Protein AF-A0A914GCT3-F1 (afdb_monomer)

Nearest PDB structures (foldseek):
  3fmo-assembly1_A  TM=9.059E-01  e=5.233E-08  Homo sapiens
  3fhc-assembly1_A  TM=9.277E-01  e=2.669E-04  Homo sapiens
  2bs6-assembly1_B  TM=4.368E-01  e=1.362E+00  Ralstonia solanacearum
  7p2i-assembly1_A  TM=4.365E-01  e=2.098E+00  Ralstonia solanacearum
  6zum-assembly1_A  TM=4.497E-01  e=2.604E+00  Ralstonia solanacearum

Secondary structure (DSSP, 8-state):
-EE--TTS--EE---TTSSPPPS-TTSPP-EEEEEEGGGTEEEEEETT-SBPEEEEE-SS-EEEE-PPTTSS-BPPPPTTS----EEEEEEE----S-EEETTTTEEE----EEEEEETTS-EEEEE-----TTSPP---PPPPP-GGG---PPPPTT--PPP------

Mean predicted aligned error: 9.24 Å

Radius of gyration: 21.04 Å; Cα contacts (8 Å, |Δi|>4): 247; chains: 1; bounding box: 46×44×65 Å

Foldseek 3Di:
DWDDDVPDDTDDDDDPPLDDDAPDPPDDKDWDWDDPVLQQKIWIFIQRDQWIWIWGDPPPDIDIDDDDPPVTDGHDQDPVRHRKGFPDKDKDQAFQDWDQDPVPRDTDGGAIWMWTAIPNGDIDIDGPDDPPPPGDRRHDHDDDDDPVPDDPDPDPPPDDPDPPPDPDD

Structure (mmCIF, N/CA/C/O backbone):
data_AF-A0A914GCT3-F1
#
_entry.id   AF-A0A914GCT3-F1
#
loop_
_atom_site.group_PDB
_atom_site.id
_atom_site.type_symbol
_atom_site.label_atom_id
_atom_site.label_alt_id
_atom_site.label_comp_id
_atom_site.label_asym_id
_atom_site.label_entity_id
_atom_site.label_seq_id
_atom_site.pdbx_PDB_ins_code
_atom_site.Cartn_x
_atom_site.Cartn_y
_atom_site.Cartn_z
_atom_site.occupancy
_atom_site.B_iso_or_equiv
_atom_site.auth_seq_id
_atom_site.auth_comp_id
_atom_site.auth_asym_id
_atom_site.auth_atom_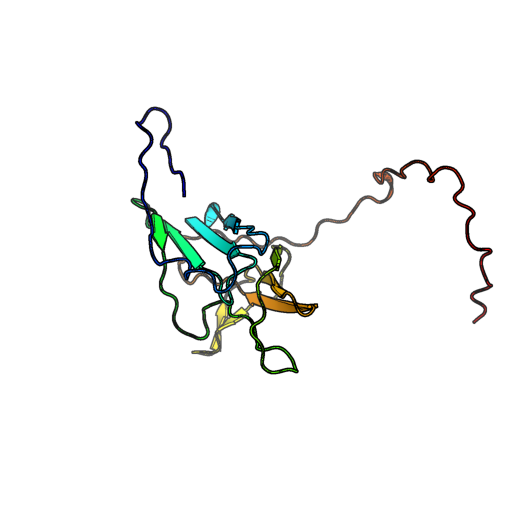id
_atom_site.pdbx_PDB_model_num
ATOM 1 N N . LEU A 1 1 ? 11.069 -3.442 -11.595 1.00 57.28 1 LEU A N 1
ATOM 2 C CA . LEU A 1 1 ? 10.073 -4.534 -11.635 1.00 57.28 1 LEU A CA 1
ATOM 3 C C . LEU A 1 1 ? 10.583 -5.607 -12.585 1.00 57.28 1 LEU A C 1
ATOM 5 O O . LEU A 1 1 ? 10.790 -5.315 -13.754 1.00 57.28 1 LEU A O 1
ATOM 9 N N . LEU A 1 2 ? 10.835 -6.811 -12.077 1.00 58.88 2 LEU A N 1
ATOM 10 C CA . LEU A 1 2 ? 11.181 -7.965 -12.903 1.00 58.88 2 LEU A CA 1
ATOM 11 C C . LEU A 1 2 ? 9.876 -8.633 -13.337 1.00 58.88 2 LEU A C 1
ATOM 13 O O . LEU A 1 2 ? 9.124 -9.096 -12.481 1.00 58.88 2 LEU A O 1
ATOM 17 N N . THR A 1 3 ? 9.595 -8.674 -14.638 1.00 61.44 3 THR A N 1
ATOM 18 C CA . THR A 1 3 ? 8.463 -9.449 -15.164 1.00 61.44 3 THR A CA 1
ATOM 19 C C . THR A 1 3 ? 8.993 -10.501 -16.121 1.00 61.44 3 THR A C 1
ATOM 21 O O . THR A 1 3 ? 9.818 -10.218 -16.983 1.00 61.44 3 THR A O 1
ATOM 24 N N . GLY A 1 4 ? 8.560 -11.742 -15.932 1.00 60.47 4 GLY A N 1
ATOM 25 C CA . GLY A 1 4 ? 8.941 -12.858 -16.783 1.00 60.47 4 GLY A CA 1
ATOM 26 C C . GLY A 1 4 ? 7.709 -13.685 -17.085 1.00 60.47 4 GLY A C 1
ATOM 27 O O . GLY A 1 4 ? 7.012 -14.122 -16.169 1.00 60.47 4 GLY A O 1
ATOM 28 N N . LYS A 1 5 ? 7.423 -13.903 -18.369 1.00 66.94 5 LYS A N 1
ATOM 29 C CA . LYS A 1 5 ? 6.460 -14.933 -18.764 1.00 66.94 5 LYS A CA 1
ATOM 30 C C . LYS A 1 5 ? 7.164 -16.285 -18.683 1.00 66.94 5 LYS A C 1
ATOM 32 O O . LYS A 1 5 ? 8.333 -16.403 -19.049 1.00 66.94 5 LYS A O 1
ATOM 37 N N . LYS A 1 6 ? 6.456 -17.312 -18.210 1.00 74.81 6 LYS A N 1
ATOM 38 C CA . LYS A 1 6 ? 6.978 -18.685 -18.175 1.00 74.81 6 LYS A CA 1
ATOM 39 C C . LYS A 1 6 ? 7.477 -19.062 -19.580 1.00 74.81 6 LYS A C 1
ATOM 41 O O . LYS A 1 6 ? 6.729 -18.917 -20.543 1.00 74.81 6 LYS A O 1
ATOM 46 N N . ASN A 1 7 ? 8.720 -19.534 -19.680 1.00 80.12 7 ASN A N 1
ATOM 47 C CA . ASN A 1 7 ? 9.381 -19.950 -20.929 1.00 80.12 7 ASN A CA 1
ATOM 48 C C . ASN A 1 7 ? 9.653 -18.833 -21.960 1.00 80.12 7 ASN A C 1
ATOM 50 O O . ASN A 1 7 ? 9.815 -19.127 -23.142 1.00 80.12 7 ASN A O 1
ATOM 54 N N . GLN A 1 8 ? 9.706 -17.568 -21.544 1.00 78.62 8 GLN A N 1
ATOM 55 C CA . GLN A 1 8 ? 10.159 -16.455 -22.386 1.00 78.62 8 GLN A CA 1
ATOM 56 C C . GLN A 1 8 ? 11.438 -15.840 -21.800 1.00 78.62 8 GLN A C 1
ATOM 58 O O . GLN A 1 8 ? 11.641 -15.922 -20.584 1.00 78.62 8 GLN A O 1
ATOM 63 N N . PRO A 1 9 ? 12.298 -15.215 -22.626 1.00 79.25 9 PRO A N 1
ATOM 64 C CA . PRO A 1 9 ? 13.422 -14.435 -22.127 1.00 79.25 9 PRO A CA 1
ATOM 65 C C . PRO A 1 9 ? 12.958 -13.369 -21.131 1.00 79.25 9 PRO A C 1
ATOM 67 O O . PRO A 1 9 ? 11.921 -12.731 -21.317 1.00 79.25 9 PRO A O 1
ATOM 70 N N . ILE A 1 10 ? 13.738 -13.180 -20.069 1.00 80.31 10 ILE A N 1
ATOM 71 C CA . ILE A 1 10 ? 13.503 -12.119 -19.090 1.00 80.31 10 ILE A CA 1
ATOM 72 C C . ILE A 1 10 ? 13.758 -10.771 -19.767 1.00 80.31 10 ILE A C 1
ATOM 74 O O . ILE A 1 10 ? 14.837 -10.548 -20.317 1.00 80.31 10 ILE A O 1
ATOM 78 N N . THR A 1 11 ? 12.785 -9.867 -19.688 1.00 74.31 11 THR A N 1
ATOM 79 C CA . THR A 1 11 ? 12.911 -8.490 -20.173 1.00 74.31 11 THR A CA 1
ATOM 80 C C . THR A 1 11 ? 13.086 -7.528 -19.003 1.00 74.31 11 THR A C 1
ATOM 82 O O . THR A 1 11 ? 12.469 -7.696 -17.948 1.00 74.31 11 THR A O 1
ATOM 85 N N . TRP A 1 12 ? 13.931 -6.515 -19.194 1.00 76.38 12 TRP A N 1
ATOM 86 C CA . TRP A 1 12 ? 14.244 -5.509 -18.184 1.00 76.38 12 TRP A CA 1
ATOM 87 C C . TRP A 1 12 ? 13.780 -4.142 -18.659 1.00 76.38 12 TRP A C 1
ATOM 89 O O . TRP A 1 12 ? 14.297 -3.627 -19.646 1.00 76.38 12 TRP A O 1
ATOM 99 N N . ASP A 1 13 ? 12.864 -3.547 -17.906 1.00 75.00 13 ASP A N 1
ATOM 100 C CA . ASP A 1 13 ? 12.476 -2.155 -18.082 1.00 75.00 13 ASP A CA 1
ATOM 101 C C . ASP A 1 13 ? 13.074 -1.334 -16.937 1.00 75.00 13 ASP A C 1
ATOM 103 O O . ASP A 1 13 ? 12.873 -1.627 -15.752 1.00 75.00 13 ASP A O 1
ATOM 107 N N . SER A 1 14 ? 13.858 -0.319 -17.298 1.00 78.12 14 SER A N 1
ATOM 108 C CA . SER A 1 14 ? 14.382 0.661 -16.351 1.00 78.12 14 SER A CA 1
ATOM 109 C C . SER A 1 14 ? 13.455 1.867 -16.321 1.00 78.12 14 SER A C 1
ATOM 111 O O . SER A 1 14 ? 13.217 2.499 -17.349 1.00 78.12 14 SER A O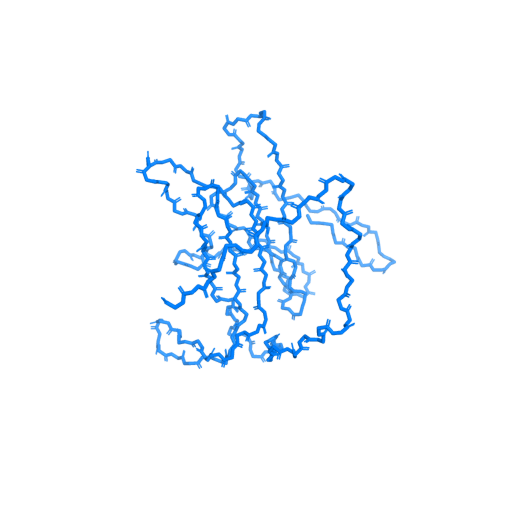 1
ATOM 113 N N . TRP A 1 15 ? 12.967 2.213 -15.133 1.00 76.12 15 TRP A N 1
ATOM 114 C CA . TRP A 1 15 ? 12.182 3.423 -14.906 1.00 76.12 15 TRP A CA 1
ATOM 115 C C . TRP A 1 15 ? 13.013 4.434 -14.116 1.00 76.12 15 TRP A C 1
ATOM 117 O O . TRP A 1 15 ? 12.804 4.657 -12.922 1.00 76.12 15 TRP A O 1
ATOM 127 N N . SER A 1 16 ? 14.010 5.017 -14.783 1.00 68.62 16 SER A N 1
ATOM 128 C CA . SER A 1 16 ? 14.799 6.117 -14.227 1.00 68.62 16 SER A CA 1
ATOM 129 C C . SER A 1 16 ? 13.911 7.345 -14.016 1.00 68.62 16 SER A C 1
ATOM 131 O O . SER A 1 16 ? 13.215 7.757 -14.939 1.00 68.62 16 SER A O 1
ATOM 133 N N . GLY A 1 17 ? 13.944 7.931 -12.817 1.00 68.12 17 GLY A N 1
ATOM 134 C CA . GLY A 1 17 ? 13.182 9.141 -12.473 1.00 68.12 17 GLY A CA 1
ATOM 135 C C . GLY A 1 17 ? 11.878 8.899 -11.713 1.00 68.12 17 GLY A C 1
ATOM 136 O O . GLY A 1 17 ? 11.304 9.847 -11.196 1.00 68.12 17 GLY A O 1
ATOM 137 N N . VAL A 1 18 ? 11.443 7.643 -11.569 1.00 71.62 18 VAL A N 1
ATOM 138 C CA . VAL A 1 18 ? 10.290 7.294 -10.718 1.00 71.62 18 VAL A CA 1
ATOM 139 C C . VAL A 1 18 ? 10.600 7.479 -9.230 1.00 71.62 18 VAL A C 1
ATOM 141 O O . VAL A 1 18 ? 9.715 7.786 -8.438 1.00 71.62 18 VAL A O 1
ATOM 144 N N . LEU A 1 19 ? 11.867 7.306 -8.854 1.00 67.38 19 LEU A N 1
ATOM 145 C CA . LEU A 1 19 ? 12.368 7.586 -7.516 1.00 67.38 19 LEU A CA 1
ATOM 146 C C . LEU A 1 19 ? 13.295 8.808 -7.603 1.00 67.38 19 LEU A C 1
ATOM 148 O O . LEU A 1 19 ? 14.290 8.724 -8.335 1.00 67.38 19 LEU A O 1
ATOM 152 N N . PRO A 1 20 ? 13.009 9.929 -6.912 1.00 64.88 20 PRO A N 1
ATOM 153 C CA . PRO A 1 20 ? 13.928 11.053 -6.829 1.00 64.88 20 PRO A CA 1
ATOM 154 C C . PRO A 1 20 ? 15.318 10.633 -6.321 1.00 64.88 20 PRO A C 1
ATOM 156 O O . PRO A 1 20 ? 15.450 9.687 -5.534 1.00 64.88 20 PRO A O 1
ATOM 159 N N . PRO A 1 21 ? 16.376 11.336 -6.763 1.00 62.91 21 PRO A N 1
ATOM 160 C CA . PRO A 1 21 ? 17.712 11.162 -6.214 1.00 62.91 21 PRO A CA 1
ATOM 161 C C . PRO A 1 21 ? 17.729 11.522 -4.724 1.00 62.91 21 PRO A C 1
ATOM 163 O O . PRO A 1 21 ? 17.012 12.414 -4.274 1.00 62.91 21 PRO A O 1
ATOM 166 N N . LEU A 1 22 ? 18.557 10.818 -3.953 1.00 59.44 22 LEU A N 1
ATOM 167 C CA . LEU A 1 22 ? 18.656 11.045 -2.514 1.00 59.44 22 LEU A CA 1
ATOM 168 C C . LEU A 1 22 ? 19.308 12.385 -2.175 1.00 59.44 22 LEU A C 1
ATOM 170 O O . LEU A 1 22 ? 20.268 12.797 -2.824 1.00 59.44 22 LEU A O 1
ATOM 174 N N . SER A 1 23 ? 18.853 12.973 -1.072 1.00 57.56 23 SER A N 1
ATOM 175 C CA . SER A 1 23 ? 19.547 14.044 -0.358 1.00 57.56 23 SER A CA 1
ATOM 176 C C . SER A 1 23 ? 20.715 13.524 0.498 1.00 57.56 23 SER A C 1
ATOM 178 O O . SER A 1 23 ? 21.734 14.202 0.584 1.00 57.56 23 SER A O 1
ATOM 180 N N . ASP A 1 24 ? 20.614 12.315 1.069 1.00 65.44 24 ASP A N 1
ATOM 181 C CA . ASP A 1 24 ? 21.677 11.671 1.862 1.00 65.44 24 ASP A CA 1
ATOM 182 C C . ASP A 1 24 ? 21.982 10.238 1.366 1.00 65.44 24 ASP A C 1
ATOM 184 O O . ASP A 1 24 ? 21.156 9.336 1.523 1.00 65.44 24 ASP A O 1
ATOM 188 N N . PRO A 1 25 ? 23.167 9.984 0.779 1.00 67.06 25 PRO A N 1
ATOM 189 C CA . PRO A 1 25 ? 23.576 8.659 0.310 1.00 67.06 25 PRO A CA 1
ATOM 190 C C . PRO A 1 25 ? 23.736 7.596 1.407 1.00 67.06 25 PRO A C 1
ATOM 192 O O . PRO A 1 25 ? 23.758 6.412 1.076 1.00 67.06 25 PRO A O 1
ATOM 195 N N . SER A 1 26 ? 23.894 8.000 2.671 1.00 68.81 26 SER A N 1
ATOM 196 C CA . SER A 1 26 ? 24.225 7.114 3.794 1.00 68.81 26 SER A CA 1
ATOM 197 C C . SER A 1 26 ? 23.006 6.512 4.501 1.00 68.81 26 SER A C 1
ATOM 199 O O . SER A 1 26 ? 23.140 5.523 5.224 1.00 68.81 26 SER A O 1
ATOM 201 N N . ALA A 1 27 ? 21.811 7.060 4.266 1.00 67.88 27 ALA A N 1
ATOM 202 C CA . ALA A 1 27 ? 20.580 6.555 4.857 1.00 67.88 27 ALA A CA 1
ATOM 203 C C . ALA A 1 27 ? 20.208 5.167 4.285 1.00 67.88 27 ALA A C 1
ATOM 205 O O . ALA A 1 27 ? 20.256 4.968 3.063 1.00 67.88 27 ALA A O 1
ATOM 206 N N . PRO A 1 28 ? 19.803 4.194 5.129 1.00 70.56 28 PRO A N 1
ATOM 207 C CA . PRO A 1 28 ? 19.393 2.876 4.663 1.00 70.56 28 PRO A CA 1
ATOM 208 C C . PRO A 1 28 ? 18.163 2.987 3.754 1.00 70.56 28 PRO A C 1
ATOM 210 O O . PRO A 1 28 ? 17.097 3.464 4.152 1.00 70.56 28 PRO A O 1
ATOM 213 N N . ARG A 1 29 ? 18.322 2.524 2.511 1.00 78.94 29 ARG A N 1
ATOM 214 C CA . ARG A 1 29 ? 17.245 2.463 1.520 1.00 78.94 29 ARG A CA 1
ATOM 215 C C . ARG A 1 29 ? 16.516 1.136 1.654 1.00 78.94 29 ARG A C 1
ATOM 217 O O . ARG A 1 29 ? 17.131 0.084 1.487 1.00 78.94 29 ARG A O 1
ATOM 224 N N . SER A 1 30 ? 15.209 1.180 1.856 1.00 86.12 30 SER A N 1
ATOM 225 C CA . SER A 1 30 ? 14.348 0.039 1.566 1.00 86.12 30 SER A CA 1
ATOM 226 C C . SER A 1 30 ? 13.275 0.465 0.581 1.00 86.12 30 SER A C 1
ATOM 228 O O . SER A 1 30 ? 12.697 1.541 0.700 1.00 86.12 30 SER A O 1
ATOM 230 N N . VAL A 1 31 ? 13.046 -0.376 -0.424 1.00 87.69 31 VAL A N 1
ATOM 231 C CA . VAL A 1 31 ? 11.925 -0.239 -1.351 1.00 87.69 31 VAL A CA 1
ATOM 232 C C . VAL A 1 31 ? 11.000 -1.407 -1.077 1.00 87.69 31 VAL A C 1
ATOM 234 O O . VAL A 1 31 ? 11.416 -2.562 -1.173 1.00 87.69 31 VAL A O 1
ATOM 237 N N . ASN A 1 32 ? 9.756 -1.106 -0.736 1.00 89.88 32 ASN A N 1
ATOM 238 C CA . ASN A 1 32 ? 8.734 -2.103 -0.482 1.00 89.88 32 ASN A CA 1
ATOM 239 C C . ASN A 1 32 ? 7.789 -2.154 -1.675 1.00 89.88 32 ASN A C 1
ATOM 241 O O . ASN A 1 32 ? 7.327 -1.121 -2.157 1.00 89.88 32 ASN A O 1
ATOM 245 N N . PHE A 1 33 ? 7.492 -3.363 -2.139 1.00 92.38 33 PHE A N 1
ATOM 246 C CA . PHE A 1 33 ? 6.506 -3.600 -3.185 1.00 92.38 33 PHE A CA 1
ATOM 247 C C . PHE A 1 33 ? 5.308 -4.319 -2.579 1.00 92.38 33 PHE A C 1
ATOM 249 O O . PHE A 1 33 ? 5.452 -5.399 -2.009 1.00 92.38 33 PHE A O 1
ATOM 256 N N . LEU A 1 34 ? 4.131 -3.724 -2.728 1.00 94.19 34 LEU A N 1
ATOM 257 C CA . LEU A 1 34 ? 2.856 -4.266 -2.290 1.00 94.19 34 LEU A CA 1
ATOM 258 C C . LEU A 1 34 ? 2.032 -4.618 -3.528 1.00 94.19 34 LEU A C 1
ATOM 260 O O . LEU A 1 34 ? 1.369 -3.745 -4.100 1.00 94.19 34 LEU A O 1
ATOM 264 N N . PRO A 1 35 ? 2.109 -5.870 -4.003 1.00 93.62 35 PRO A N 1
ATOM 265 C CA . PRO A 1 35 ? 1.336 -6.291 -5.154 1.00 93.62 35 PRO A CA 1
ATOM 266 C C . PRO A 1 35 ? -0.134 -6.498 -4.790 1.00 93.62 35 PRO A C 1
ATOM 268 O O . PRO A 1 35 ? -0.451 -7.109 -3.772 1.00 93.62 35 PRO A O 1
ATOM 271 N N . LEU A 1 36 ? -1.024 -6.072 -5.685 1.00 92.56 36 LEU A N 1
ATOM 272 C CA . LEU A 1 36 ? -2.420 -6.490 -5.715 1.00 92.56 36 LEU A CA 1
ATOM 273 C C . LEU A 1 36 ? -2.736 -7.079 -7.091 1.00 92.56 36 LEU A C 1
ATOM 275 O O . LEU A 1 36 ? -3.275 -6.422 -7.987 1.00 92.56 36 LEU A O 1
ATOM 279 N N . PHE A 1 37 ? -2.317 -8.332 -7.279 1.00 89.50 37 PHE A N 1
ATOM 280 C CA . PHE A 1 37 ? -2.311 -8.983 -8.589 1.00 89.50 37 PHE A CA 1
ATOM 281 C C . PHE A 1 37 ? -3.706 -9.184 -9.182 1.00 89.50 37 PHE A C 1
ATOM 283 O O . PHE A 1 37 ? -3.852 -9.056 -10.397 1.00 89.50 37 PHE A O 1
ATOM 290 N N . ASP A 1 38 ? -4.734 -9.398 -8.360 1.00 91.19 38 ASP A N 1
ATOM 291 C CA . ASP A 1 38 ? -6.125 -9.490 -8.827 1.00 91.19 38 ASP A CA 1
ATOM 292 C C . ASP A 1 38 ? -6.584 -8.219 -9.554 1.00 91.19 38 ASP A C 1
ATOM 294 O O . ASP A 1 38 ? -7.419 -8.261 -10.454 1.00 91.19 38 ASP A O 1
ATOM 298 N N . TRP A 1 39 ? -6.000 -7.073 -9.198 1.00 92.38 39 TRP A N 1
ATOM 299 C CA . TRP A 1 39 ? -6.256 -5.782 -9.833 1.00 92.38 39 TRP A CA 1
ATOM 300 C C . TRP A 1 39 ? -5.139 -5.332 -10.771 1.00 92.38 39 TRP A C 1
ATOM 302 O O . TRP A 1 39 ? -5.203 -4.223 -11.309 1.00 92.38 39 TRP A O 1
ATOM 312 N N . GLN A 1 40 ? -4.140 -6.191 -10.991 1.00 91.19 40 GLN A N 1
ATOM 313 C CA . GLN A 1 40 ? -3.020 -5.948 -11.894 1.00 91.19 40 GLN A CA 1
ATOM 314 C C . GLN A 1 40 ? -2.268 -4.646 -11.571 1.00 91.19 40 GLN A C 1
ATOM 316 O O . GLN A 1 40 ? -1.829 -3.939 -12.478 1.00 91.19 40 GLN A O 1
ATOM 321 N N . PHE A 1 41 ? -2.114 -4.321 -10.283 1.00 91.38 41 PHE A N 1
ATOM 322 C CA . PHE A 1 41 ? -1.309 -3.183 -9.842 1.00 91.38 41 PHE A CA 1
ATOM 323 C C . PHE A 1 41 ? -0.326 -3.568 -8.730 1.00 91.38 41 PHE A C 1
ATOM 325 O O . PHE A 1 41 ? -0.499 -4.568 -8.035 1.00 91.38 41 PHE A O 1
ATOM 332 N N . VAL A 1 42 ? 0.737 -2.783 -8.587 1.00 93.06 42 VAL A N 1
ATOM 333 C CA . VAL A 1 42 ? 1.749 -2.891 -7.535 1.00 93.06 42 VAL A CA 1
ATOM 334 C C . VAL A 1 42 ? 1.996 -1.495 -6.994 1.00 93.06 42 VAL A C 1
ATOM 336 O O . VAL A 1 42 ? 2.317 -0.587 -7.759 1.00 93.06 42 VAL A O 1
ATOM 339 N N . LEU A 1 43 ? 1.883 -1.326 -5.682 1.00 93.19 43 LEU A N 1
ATOM 340 C CA . LEU A 1 43 ? 2.349 -0.112 -5.032 1.00 93.19 43 LEU A CA 1
ATOM 341 C C . LEU A 1 43 ? 3.818 -0.273 -4.652 1.00 93.19 43 LEU A C 1
ATOM 343 O O . LEU A 1 43 ? 4.197 -1.272 -4.046 1.00 93.19 43 LEU A O 1
ATOM 347 N N . ALA A 1 44 ? 4.640 0.705 -4.995 1.00 92.25 44 ALA A N 1
ATOM 348 C CA . ALA A 1 44 ? 6.015 0.804 -4.545 1.00 92.25 44 ALA A CA 1
ATOM 349 C C . ALA A 1 44 ? 6.147 1.973 -3.569 1.00 92.25 44 ALA A C 1
ATOM 351 O O . ALA A 1 44 ? 5.759 3.101 -3.873 1.00 92.25 44 ALA A O 1
ATOM 352 N N . THR A 1 45 ? 6.714 1.702 -2.402 1.00 91.25 45 THR A N 1
ATOM 353 C CA . THR A 1 45 ? 7.037 2.711 -1.390 1.00 91.25 45 THR A CA 1
ATOM 354 C C . THR A 1 45 ? 8.504 2.606 -1.021 1.00 91.25 45 THR A C 1
ATOM 356 O O . THR A 1 45 ? 9.162 1.607 -1.320 1.00 91.25 45 THR A O 1
ATOM 359 N N . SER A 1 46 ? 9.053 3.648 -0.407 1.00 87.69 46 SER A N 1
ATOM 360 C CA . SER A 1 46 ? 10.448 3.639 0.009 1.00 87.69 46 SER A CA 1
ATOM 361 C C . SER A 1 46 ? 10.685 4.579 1.180 1.00 87.69 46 SER A C 1
ATOM 363 O O . SER A 1 46 ? 10.047 5.628 1.271 1.00 87.69 46 SER A O 1
ATOM 365 N N . THR A 1 47 ? 11.663 4.233 2.018 1.00 88.56 47 THR A N 1
ATOM 366 C CA . THR A 1 47 ? 12.086 5.022 3.189 1.00 88.56 47 THR A CA 1
ATOM 367 C C . THR A 1 47 ? 12.710 6.371 2.841 1.00 88.56 47 THR A C 1
ATOM 369 O O . THR A 1 47 ? 13.058 7.133 3.738 1.00 88.56 47 THR A O 1
ATOM 372 N N . CYS A 1 48 ? 12.852 6.680 1.553 1.00 85.25 48 CYS A N 1
ATOM 373 C CA . CYS A 1 48 ? 13.332 7.963 1.052 1.00 85.25 48 CYS A CA 1
ATOM 374 C C . CYS A 1 48 ? 12.307 8.730 0.206 1.00 85.25 48 CYS A C 1
ATOM 376 O O . CYS A 1 48 ? 12.664 9.745 -0.390 1.00 85.25 48 CYS A O 1
ATOM 378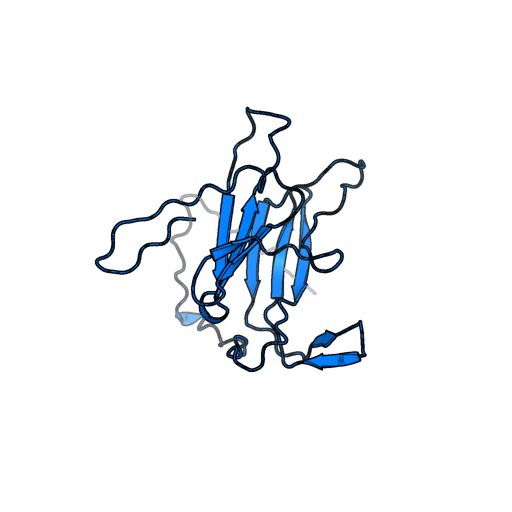 N N . LEU A 1 49 ? 11.066 8.243 0.105 1.00 83.69 49 LEU A N 1
ATOM 379 C CA . LEU A 1 49 ? 10.010 8.909 -0.652 1.00 83.69 49 LEU A CA 1
ATOM 380 C C . LEU A 1 49 ? 8.957 9.504 0.267 1.00 83.69 49 LEU A C 1
ATOM 382 O O . LEU A 1 49 ? 8.517 8.866 1.226 1.00 83.69 49 LEU A O 1
ATOM 386 N N . THR A 1 50 ? 8.512 10.695 -0.109 1.00 89.50 50 THR A N 1
ATOM 387 C CA . THR A 1 50 ? 7.338 11.361 0.455 1.00 89.50 50 THR A CA 1
ATOM 388 C C . THR A 1 50 ? 6.042 10.886 -0.202 1.00 89.50 50 THR A C 1
ATOM 390 O O . THR A 1 50 ? 4.958 11.219 0.259 1.00 89.50 50 THR A O 1
ATOM 393 N N . ASN A 1 51 ? 6.123 10.098 -1.276 1.00 89.94 51 ASN A N 1
ATOM 394 C CA . ASN A 1 51 ? 4.964 9.626 -2.016 1.00 89.94 51 ASN A CA 1
ATOM 395 C C . ASN A 1 51 ? 5.107 8.170 -2.464 1.00 89.94 51 ASN A C 1
ATOM 397 O O . ASN A 1 51 ? 6.204 7.678 -2.735 1.00 89.94 51 ASN A O 1
ATOM 401 N N . ALA A 1 52 ? 3.983 7.466 -2.554 1.00 91.81 52 ALA A N 1
ATOM 402 C CA . ALA A 1 52 ? 3.955 6.127 -3.123 1.00 91.81 52 ALA A CA 1
ATOM 403 C C . ALA A 1 52 ? 3.854 6.183 -4.652 1.00 91.81 52 ALA A C 1
ATOM 405 O O . ALA A 1 52 ? 3.148 7.016 -5.220 1.00 91.81 52 ALA A O 1
ATOM 406 N N . VAL A 1 53 ? 4.507 5.237 -5.321 1.00 91.69 53 VAL A N 1
ATOM 407 C CA . VAL A 1 53 ? 4.425 5.072 -6.772 1.00 91.69 53 VAL A CA 1
ATOM 408 C C . VAL A 1 53 ? 3.523 3.891 -7.083 1.00 91.69 53 VAL A C 1
ATOM 410 O O . VAL A 1 53 ? 3.751 2.781 -6.608 1.00 91.69 53 VAL A O 1
ATOM 413 N N . THR A 1 54 ? 2.530 4.101 -7.940 1.00 92.19 54 THR A N 1
ATOM 414 C CA . THR A 1 54 ? 1.678 3.015 -8.427 1.00 92.19 54 THR A CA 1
ATOM 415 C C . THR A 1 54 ? 2.176 2.530 -9.778 1.00 92.19 54 THR A C 1
ATOM 417 O O . THR A 1 54 ? 2.358 3.317 -10.700 1.00 92.19 54 THR A O 1
ATOM 420 N N . PHE A 1 55 ? 2.361 1.225 -9.918 1.00 92.00 55 PHE A N 1
ATOM 421 C CA . PHE A 1 55 ? 2.538 0.563 -11.203 1.00 92.00 55 PHE A CA 1
ATOM 422 C C . PHE A 1 55 ? 1.284 -0.225 -11.519 1.00 92.00 55 PHE A C 1
ATOM 424 O O . PHE A 1 55 ? 0.758 -0.915 -10.651 1.00 92.00 55 PHE A O 1
ATOM 431 N N . GLY A 1 56 ? 0.841 -0.202 -12.766 1.00 91.75 56 GLY A N 1
ATOM 432 C CA . GLY A 1 56 ? -0.238 -1.073 -13.194 1.00 91.75 56 GLY A CA 1
ATOM 433 C C . GLY A 1 56 ? -0.015 -1.659 -14.569 1.00 91.75 56 GLY A C 1
ATOM 434 O O . GLY A 1 56 ? 0.761 -1.149 -15.380 1.00 91.75 56 GLY A O 1
ATOM 435 N N . ASN A 1 57 ? -0.700 -2.766 -14.808 1.00 89.50 57 ASN A N 1
ATOM 436 C CA . ASN A 1 57 ? -0.627 -3.523 -16.038 1.00 89.50 57 ASN A CA 1
ATOM 437 C C . ASN A 1 57 ? -1.951 -3.406 -16.792 1.00 89.50 57 ASN A C 1
ATOM 439 O O . ASN A 1 57 ? -3.026 -3.661 -16.253 1.00 89.50 57 ASN A O 1
ATOM 443 N N . ASN A 1 58 ? -1.861 -3.026 -18.061 1.00 83.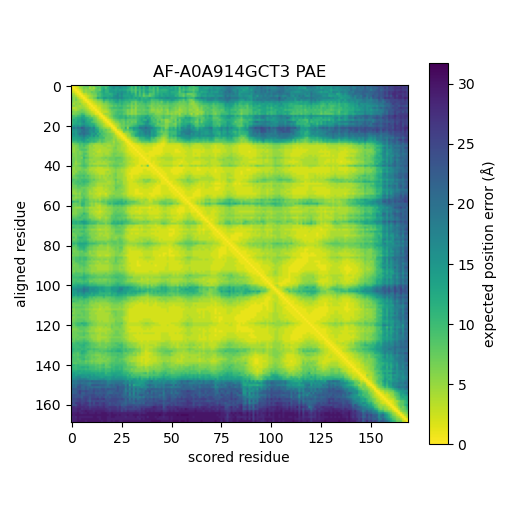69 58 ASN A N 1
ATOM 444 C CA . ASN A 1 58 ? -3.007 -2.916 -18.963 1.00 83.69 58 ASN A CA 1
ATOM 445 C C . ASN A 1 58 ? -3.318 -4.230 -19.713 1.00 83.69 58 ASN A C 1
ATOM 447 O O . ASN A 1 58 ? -3.998 -4.209 -20.734 1.00 83.69 58 ASN A O 1
ATOM 451 N N . GLY A 1 59 ? -2.776 -5.358 -19.246 1.00 81.81 59 GLY A N 1
ATOM 452 C CA . GLY A 1 59 ? -2.854 -6.673 -19.888 1.00 81.81 59 GLY A CA 1
ATOM 453 C C . GLY A 1 59 ? -1.705 -6.957 -20.861 1.00 81.81 59 GLY A C 1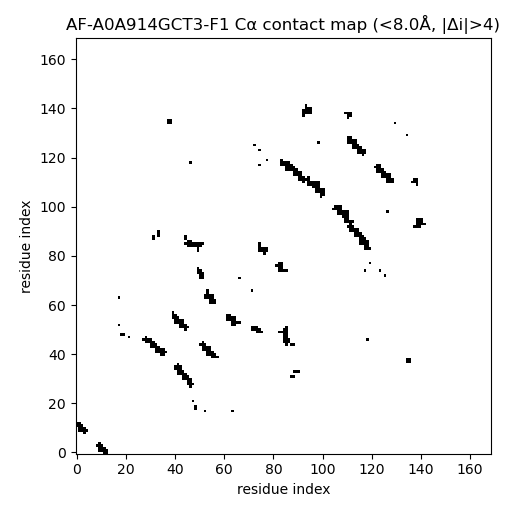
ATOM 454 O O . GLY A 1 59 ? -1.506 -8.108 -21.249 1.00 81.81 59 GLY A O 1
ATOM 455 N N . ILE A 1 60 ? -0.922 -5.938 -21.228 1.00 82.44 60 ILE A N 1
ATOM 456 C CA . ILE A 1 60 ? 0.206 -6.063 -22.158 1.00 82.44 60 ILE A CA 1
ATOM 457 C C . ILE A 1 60 ? 1.522 -5.737 -21.452 1.00 82.44 60 ILE A C 1
ATOM 459 O O . ILE A 1 60 ? 2.473 -6.512 -21.550 1.00 82.44 60 ILE A O 1
ATOM 463 N N . VAL A 1 61 ? 1.581 -4.605 -20.748 1.00 84.81 61 VAL A N 1
ATOM 464 C CA . VAL A 1 61 ? 2.818 -4.065 -20.178 1.00 84.81 61 VAL A CA 1
ATOM 465 C C . VAL A 1 61 ? 2.561 -3.365 -18.846 1.00 84.81 61 VAL A C 1
ATOM 467 O O . VAL A 1 61 ? 1.529 -2.720 -18.650 1.00 84.81 61 VAL A O 1
ATOM 470 N N . TRP A 1 62 ? 3.536 -3.471 -17.945 1.00 88.19 62 TRP A N 1
ATOM 471 C CA . TRP A 1 62 ? 3.574 -2.718 -16.697 1.00 88.19 62 TRP A CA 1
ATOM 472 C C . TRP A 1 62 ? 4.063 -1.296 -16.945 1.00 88.19 62 TRP A C 1
ATOM 474 O O . TRP A 1 62 ? 5.107 -1.089 -17.562 1.00 88.19 62 TRP A O 1
ATOM 484 N N . LYS A 1 63 ? 3.327 -0.307 -16.441 1.00 89.25 63 LYS A N 1
ATOM 485 C CA . LYS A 1 63 ? 3.708 1.105 -16.514 1.00 89.25 63 LYS A CA 1
ATOM 486 C C . LYS A 1 63 ? 3.444 1.804 -15.182 1.00 89.25 63 LYS A C 1
ATOM 488 O O . LYS A 1 63 ? 2.490 1.426 -14.497 1.00 89.25 63 LYS A O 1
ATOM 493 N N . PRO A 1 64 ? 4.252 2.812 -14.811 1.00 89.25 64 PRO A N 1
ATOM 494 C CA . PRO A 1 64 ? 3.881 3.708 -13.727 1.00 89.25 64 PRO A CA 1
ATOM 495 C C . PRO A 1 64 ? 2.569 4.412 -14.092 1.00 89.25 64 PRO A C 1
ATOM 497 O O . PRO A 1 64 ? 2.359 4.802 -15.242 1.00 89.25 64 PRO A O 1
ATOM 500 N N . TRP A 1 65 ? 1.665 4.516 -13.127 1.00 89.56 65 TRP A N 1
ATOM 501 C CA . TRP A 1 65 ? 0.449 5.304 -13.245 1.00 89.56 65 TRP A CA 1
ATOM 502 C C . TRP A 1 65 ? 0.691 6.670 -12.628 1.00 89.56 65 TRP A C 1
ATOM 504 O O . TRP A 1 65 ? 1.087 6.779 -11.468 1.00 89.56 65 TRP A O 1
ATOM 514 N N . GLU A 1 66 ? 0.421 7.705 -13.410 1.00 87.00 66 GLU A N 1
ATOM 515 C CA . GLU A 1 66 ? 0.400 9.080 -12.936 1.00 87.00 66 GLU A CA 1
ATOM 516 C C . GLU A 1 66 ? -0.990 9.353 -12.369 1.00 87.00 66 GLU A C 1
ATOM 518 O O . GLU A 1 66 ? -1.958 9.565 -13.101 1.00 87.00 66 GLU A O 1
ATOM 523 N N . LEU A 1 67 ? -1.105 9.261 -11.047 1.00 87.88 67 LEU A N 1
ATOM 524 C CA . LEU A 1 67 ? -2.313 9.657 -10.338 1.00 87.88 67 LEU A CA 1
ATOM 525 C C . LEU A 1 67 ? -2.189 11.149 -9.986 1.00 87.88 67 LEU A C 1
ATOM 527 O O . LEU A 1 67 ? -1.121 11.569 -9.543 1.00 87.88 67 LEU A O 1
ATOM 531 N N . PRO A 1 68 ? -3.230 11.971 -10.191 1.00 85.19 68 PRO A N 1
ATOM 532 C CA . PRO A 1 68 ? -3.207 13.357 -9.743 1.00 85.19 68 PRO A CA 1
ATOM 533 C C . PRO A 1 68 ? -3.525 13.452 -8.246 1.00 85.19 68 PRO A C 1
ATOM 535 O O . PRO A 1 68 ? -4.198 12.580 -7.693 1.00 85.19 68 PRO A O 1
ATOM 538 N N . GLU A 1 69 ? -3.117 14.543 -7.597 1.00 82.31 69 GLU A N 1
ATOM 539 C CA . GLU A 1 69 ? -3.635 14.897 -6.269 1.00 82.31 69 GLU A CA 1
ATOM 540 C C . GLU A 1 69 ? -5.169 15.046 -6.317 1.00 82.31 69 GLU A C 1
ATOM 542 O O . GLU A 1 69 ? -5.684 15.630 -7.279 1.00 82.31 69 GLU A O 1
ATOM 547 N N . PRO A 1 70 ? -5.929 14.542 -5.323 1.00 84.56 70 PRO A N 1
ATOM 548 C CA . PRO A 1 70 ? -5.496 13.947 -4.049 1.00 84.56 70 PRO A CA 1
ATOM 549 C C . PRO A 1 70 ? -5.398 12.404 -4.064 1.00 84.56 70 PRO A C 1
ATOM 551 O O . PRO A 1 70 ? -5.444 11.765 -3.017 1.00 84.56 70 PRO A O 1
ATOM 554 N N . PHE A 1 71 ? -5.333 11.770 -5.238 1.00 87.31 71 PHE A N 1
ATOM 555 C CA . PHE A 1 71 ? -5.397 10.307 -5.378 1.00 87.31 71 PHE A CA 1
ATOM 556 C C . PHE A 1 71 ? -4.042 9.605 -5.199 1.00 87.31 71 PHE A C 1
ATOM 558 O O . PHE A 1 71 ? -3.972 8.376 -5.261 1.00 87.31 71 PHE A O 1
ATOM 565 N N . VAL A 1 72 ? -2.968 10.369 -4.996 1.00 90.44 72 VAL A N 1
ATOM 566 C CA . VAL A 1 72 ? -1.640 9.858 -4.645 1.00 90.44 72 VAL A CA 1
ATOM 567 C C . VAL A 1 72 ? -1.528 9.754 -3.128 1.00 90.44 72 VAL A C 1
ATOM 569 O O . VAL A 1 72 ? -1.981 10.620 -2.383 1.00 90.44 72 VAL A O 1
ATOM 572 N N . ILE A 1 73 ? -0.885 8.687 -2.661 1.00 92.62 73 ILE A N 1
ATOM 573 C CA . ILE A 1 73 ? -0.507 8.562 -1.254 1.00 92.62 73 ILE A CA 1
ATOM 574 C C . ILE A 1 73 ? 0.722 9.433 -1.037 1.00 92.62 73 ILE A C 1
ATOM 576 O O . ILE A 1 73 ? 1.812 9.074 -1.488 1.00 92.62 73 ILE A O 1
ATOM 580 N N . ASN A 1 74 ? 0.535 10.540 -0.329 1.00 92.25 74 ASN A N 1
ATOM 581 C CA . ASN A 1 74 ? 1.597 11.461 0.050 1.00 92.25 74 ASN A CA 1
ATOM 582 C C . ASN A 1 74 ? 1.687 11.581 1.561 1.00 92.25 74 ASN A C 1
ATOM 584 O O . ASN A 1 74 ? 0.681 11.600 2.269 1.00 92.25 74 ASN A O 1
ATOM 588 N N . THR A 1 75 ? 2.907 11.702 2.052 1.00 92.56 75 THR A N 1
ATOM 589 C CA . THR A 1 75 ? 3.185 11.898 3.462 1.00 92.56 75 THR A CA 1
ATOM 590 C C . THR A 1 75 ? 3.049 13.373 3.841 1.00 92.56 75 THR A C 1
ATOM 592 O O . THR A 1 75 ? 3.525 14.237 3.098 1.00 92.56 75 THR A O 1
ATOM 595 N N . PRO A 1 76 ? 2.466 13.696 5.005 1.00 93.75 76 PRO A N 1
ATOM 596 C CA . PRO A 1 76 ? 2.442 15.062 5.502 1.00 93.75 76 PRO A CA 1
ATOM 597 C C . PRO A 1 76 ? 3.846 15.537 5.898 1.00 93.75 76 PRO A C 1
ATOM 599 O O . PRO A 1 76 ? 4.756 14.747 6.156 1.00 93.75 76 PRO A O 1
ATOM 602 N N . LEU A 1 77 ? 4.013 16.853 6.015 1.00 92.81 77 LEU A N 1
ATOM 603 C CA . LEU A 1 77 ? 5.163 17.401 6.726 1.00 92.81 77 LEU A CA 1
ATOM 604 C C . LEU A 1 77 ? 5.015 17.127 8.225 1.00 92.81 77 LEU A C 1
ATOM 606 O O . LEU A 1 77 ? 3.922 17.228 8.781 1.00 92.81 77 LEU A O 1
ATOM 610 N N . SER A 1 78 ? 6.135 16.862 8.890 1.00 92.69 78 SER A N 1
ATOM 611 C CA . SER A 1 78 ? 6.180 16.760 10.351 1.00 92.69 78 SER A CA 1
ATOM 612 C C . SER A 1 78 ? 5.799 18.087 11.019 1.00 92.69 78 SER A C 1
ATOM 614 O O . SER A 1 78 ? 5.844 19.156 10.403 1.00 92.69 7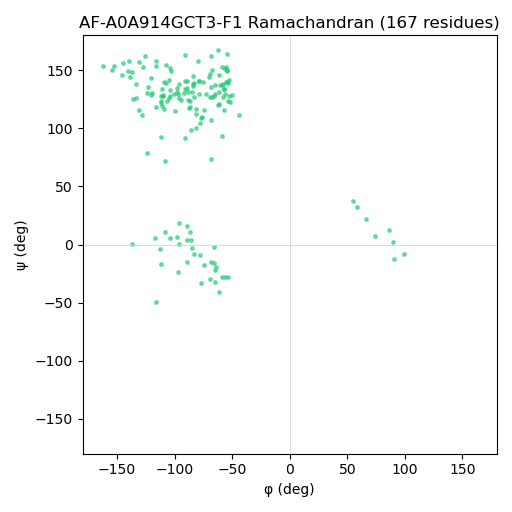8 SER A O 1
ATOM 616 N N . ALA A 1 79 ? 5.550 18.059 12.333 1.00 91.44 79 ALA A N 1
ATOM 617 C CA . ALA A 1 79 ? 5.308 19.267 13.135 1.00 91.44 79 ALA A CA 1
ATOM 618 C C . ALA A 1 79 ? 6.426 20.327 13.004 1.00 91.44 79 ALA A C 1
ATOM 620 O O . ALA A 1 79 ? 6.181 21.526 13.115 1.00 91.44 79 ALA A O 1
ATOM 621 N N . SER A 1 80 ? 7.655 19.886 12.712 1.00 93.75 80 SER A N 1
ATOM 622 C CA . SER A 1 80 ? 8.816 20.752 12.462 1.00 93.75 80 SER A CA 1
ATOM 623 C C . SER A 1 80 ? 8.959 21.222 11.006 1.00 93.75 80 SER A C 1
ATOM 625 O O . SER A 1 80 ? 9.992 21.782 10.646 1.00 93.75 80 SER A O 1
ATOM 627 N N . ARG A 1 81 ? 7.934 21.003 10.169 1.00 92.00 81 ARG A N 1
ATOM 628 C CA . ARG A 1 81 ? 7.895 21.321 8.729 1.00 92.00 81 ARG A CA 1
ATOM 629 C C . ARG A 1 81 ? 8.994 20.640 7.908 1.00 92.00 81 ARG A C 1
ATOM 631 O O . ARG A 1 81 ? 9.484 21.204 6.935 1.00 92.00 81 ARG A O 1
ATOM 638 N N . LYS A 1 82 ? 9.389 19.436 8.315 1.00 90.69 82 LYS A N 1
ATOM 639 C CA . LYS A 1 82 ? 10.324 18.579 7.572 1.00 90.69 82 LYS A CA 1
ATOM 640 C C . LYS A 1 82 ? 9.573 17.466 6.864 1.00 90.69 82 LYS A C 1
ATOM 642 O O . LYS A 1 82 ? 8.575 16.994 7.415 1.00 90.69 82 LYS A O 1
ATOM 647 N N . ASP A 1 83 ? 10.100 17.033 5.724 1.00 90.75 83 ASP A N 1
ATOM 648 C CA . ASP A 1 83 ? 9.617 15.856 5.006 1.00 90.75 83 ASP A CA 1
ATOM 649 C C . ASP A 1 83 ? 9.563 14.639 5.931 1.00 90.75 83 ASP A C 1
ATOM 651 O O . ASP A 1 83 ? 10.425 14.443 6.796 1.00 90.75 83 ASP A O 1
ATOM 655 N N . THR A 1 84 ? 8.527 13.833 5.743 1.00 92.56 84 THR A N 1
ATOM 656 C CA . THR A 1 84 ? 8.406 12.516 6.360 1.00 92.56 84 THR A CA 1
ATOM 657 C C . THR A 1 84 ? 8.401 11.472 5.254 1.00 92.56 84 THR A C 1
ATOM 659 O O . THR A 1 84 ? 8.156 11.786 4.094 1.00 92.56 84 THR A O 1
ATOM 662 N N . PHE A 1 85 ? 8.749 10.235 5.587 1.00 91.88 85 PHE A N 1
ATOM 663 C CA . PHE A 1 85 ? 8.930 9.188 4.585 1.00 91.88 85 PHE A CA 1
ATOM 664 C C . PHE A 1 85 ? 8.105 7.963 4.928 1.00 91.88 85 PHE A C 1
ATOM 666 O O . PHE A 1 85 ? 7.843 7.692 6.100 1.00 91.88 85 PHE A O 1
ATOM 673 N N . ILE A 1 86 ? 7.721 7.196 3.913 1.00 92.19 86 ILE A N 1
ATOM 674 C CA . ILE A 1 86 ? 6.975 5.955 4.117 1.00 92.19 86 ILE A CA 1
ATOM 675 C C . ILE A 1 86 ? 7.922 4.877 4.652 1.00 92.19 86 ILE A C 1
ATOM 677 O O . ILE A 1 86 ? 8.836 4.440 3.956 1.00 92.19 86 ILE A O 1
ATOM 681 N N . VAL A 1 87 ? 7.681 4.406 5.875 1.00 92.44 87 VAL A N 1
ATOM 682 C CA . VAL A 1 87 ? 8.485 3.336 6.494 1.00 92.44 87 VAL A CA 1
ATOM 683 C C . VAL A 1 87 ? 7.849 1.958 6.346 1.00 92.44 87 VAL A C 1
ATOM 685 O O . VAL A 1 87 ? 8.550 0.949 6.366 1.00 92.44 87 VAL A O 1
ATOM 688 N N . GLY A 1 88 ? 6.531 1.901 6.158 1.00 92.44 88 GLY A N 1
ATOM 689 C CA . GLY A 1 88 ? 5.804 0.652 5.983 1.00 92.44 88 GLY A CA 1
ATOM 690 C C . GLY A 1 88 ? 4.434 0.872 5.367 1.00 92.44 88 GLY A C 1
ATOM 691 O O . GLY A 1 88 ? 3.837 1.943 5.494 1.00 92.44 88 GLY A O 1
ATOM 692 N N . SER A 1 89 ? 3.930 -0.147 4.679 1.00 95.00 89 SER A N 1
ATOM 693 C CA . SER A 1 89 ? 2.560 -0.144 4.179 1.00 95.00 89 SER A CA 1
ATOM 694 C C . SER A 1 89 ? 1.962 -1.545 4.240 1.00 95.00 89 SER A C 1
ATOM 696 O O . SER A 1 89 ? 2.701 -2.531 4.215 1.00 95.00 89 SER A O 1
ATOM 698 N N . SER A 1 90 ? 0.637 -1.642 4.287 1.00 95.81 90 SER A N 1
ATOM 699 C CA . SER A 1 90 ? -0.094 -2.905 4.176 1.00 95.81 90 SER A CA 1
ATOM 700 C C . SER A 1 90 ? -1.488 -2.689 3.596 1.00 95.81 90 SER A C 1
ATOM 702 O O . SER A 1 90 ? -2.074 -1.618 3.744 1.00 95.81 90 SER A O 1
ATOM 704 N N . PHE A 1 91 ? -2.028 -3.720 2.949 1.00 96.06 91 PHE A N 1
ATOM 705 C CA . PHE A 1 91 ? -3.442 -3.754 2.596 1.00 96.06 91 PHE A CA 1
ATOM 706 C C . PHE A 1 91 ? -4.252 -4.425 3.701 1.00 96.06 91 PHE A C 1
ATOM 708 O O . PHE A 1 91 ? -3.851 -5.451 4.250 1.00 96.06 91 PHE A O 1
ATOM 715 N N . ASP A 1 92 ? -5.423 -3.868 3.952 1.00 95.94 92 ASP A N 1
ATOM 716 C CA . ASP A 1 92 ? -6.514 -4.486 4.677 1.00 95.94 92 ASP A CA 1
ATOM 717 C C . ASP A 1 92 ? -7.652 -4.791 3.709 1.00 95.94 92 ASP A C 1
ATOM 719 O O . ASP A 1 92 ? -8.135 -3.932 2.965 1.00 95.94 92 ASP A O 1
ATOM 723 N N . PHE A 1 93 ? -8.093 -6.039 3.757 1.00 96.12 93 PHE A N 1
ATOM 724 C CA . PHE A 1 93 ? -9.177 -6.560 2.941 1.00 96.12 93 PHE A CA 1
ATOM 725 C C . PHE A 1 93 ? -10.440 -6.804 3.770 1.00 96.12 93 PHE A C 1
ATOM 727 O O . PHE A 1 93 ? -11.371 -7.422 3.277 1.00 96.12 93 PHE A O 1
ATOM 734 N N . THR A 1 94 ? -10.498 -6.340 5.019 1.00 96.56 94 THR A N 1
ATOM 735 C CA . THR A 1 94 ? -11.615 -6.617 5.934 1.00 96.56 94 THR A CA 1
ATOM 736 C C . THR A 1 94 ? -12.677 -5.523 5.989 1.00 96.56 94 THR A C 1
ATOM 738 O O . THR A 1 94 ? -13.682 -5.668 6.685 1.00 96.56 94 THR A O 1
ATOM 741 N N . SER A 1 95 ? -12.505 -4.446 5.216 1.00 94.75 95 SER A N 1
ATOM 742 C CA . SER A 1 95 ? -13.501 -3.382 5.102 1.00 94.75 95 SER A CA 1
ATOM 743 C C . SER A 1 95 ? -14.849 -3.922 4.613 1.00 94.75 95 SER A C 1
ATOM 745 O O . SER A 1 95 ? -14.940 -4.558 3.564 1.00 94.75 95 SER A O 1
ATOM 747 N N . ILE A 1 96 ? -15.908 -3.618 5.365 1.00 94.75 96 ILE A N 1
ATOM 748 C CA . ILE A 1 96 ? -17.300 -3.990 5.053 1.00 94.75 96 ILE A CA 1
ATOM 749 C C . ILE A 1 96 ? -18.181 -2.782 4.726 1.00 94.75 96 ILE A C 1
ATOM 751 O O . ILE A 1 96 ? -19.358 -2.943 4.409 1.00 94.75 96 ILE A O 1
ATOM 755 N N . LYS A 1 97 ? -17.642 -1.564 4.840 1.00 92.69 97 LYS A N 1
ATOM 756 C CA . LYS A 1 97 ? -18.406 -0.335 4.619 1.00 92.69 97 LYS A CA 1
ATOM 757 C C . LYS A 1 97 ? -18.291 0.094 3.154 1.00 92.69 97 LYS A C 1
ATOM 759 O O . LYS A 1 97 ? -17.171 0.104 2.639 1.00 92.69 97 LYS A O 1
ATOM 764 N N . PRO A 1 98 ? -19.406 0.454 2.494 1.00 91.94 98 PRO A N 1
ATOM 765 C CA . PRO A 1 98 ? -19.362 1.121 1.198 1.00 91.94 98 PRO A CA 1
ATOM 766 C C . PRO A 1 98 ? -18.505 2.386 1.262 1.00 91.94 98 PRO A C 1
ATOM 768 O O . PRO A 1 98 ? -18.404 3.026 2.312 1.00 91.94 98 PRO A O 1
ATOM 771 N N . VAL A 1 99 ? -17.891 2.739 0.137 1.00 91.81 99 VAL A N 1
ATOM 772 C CA . VAL A 1 99 ? -17.089 3.960 0.014 1.00 91.81 99 VAL A CA 1
ATOM 773 C C . VAL A 1 99 ? -17.893 4.980 -0.776 1.00 91.81 99 VAL A C 1
ATOM 775 O O . VAL A 1 99 ? -18.340 4.689 -1.882 1.00 91.81 99 VAL A O 1
ATOM 778 N N . VAL A 1 100 ? -18.061 6.178 -0.220 1.00 90.75 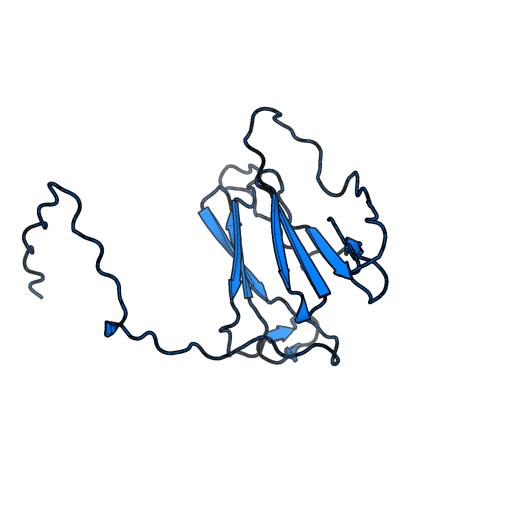100 VAL A N 1
ATOM 779 C CA . VAL A 1 100 ? -18.679 7.305 -0.925 1.00 90.75 100 VAL A CA 1
ATOM 780 C C . VAL A 1 100 ? -17.585 8.026 -1.706 1.00 90.75 100 VAL A C 1
ATOM 782 O O . VAL A 1 100 ? -16.623 8.526 -1.123 1.00 90.75 100 VAL A O 1
ATOM 785 N N . VAL A 1 101 ? -17.704 8.072 -3.029 1.00 84.44 101 VAL A N 1
ATOM 786 C CA . VAL A 1 101 ? -16.780 8.812 -3.889 1.00 84.44 101 VAL A CA 1
ATOM 787 C C . VAL A 1 101 ? -17.114 10.298 -3.786 1.00 84.44 101 VAL A C 1
ATOM 789 O O . VAL A 1 101 ? -18.135 10.749 -4.294 1.00 84.44 101 VAL A O 1
ATOM 792 N N . GLU A 1 102 ? -16.242 11.082 -3.147 1.00 79.81 102 GLU A N 1
ATOM 793 C CA . GLU A 1 102 ? -16.496 12.505 -2.847 1.00 79.81 102 GLU A CA 1
ATOM 794 C C . GLU A 1 102 ? -16.818 13.364 -4.079 1.00 79.81 102 GLU A C 1
ATOM 796 O O . GLU A 1 102 ? -17.526 14.361 -3.968 1.00 79.81 102 GLU A O 1
ATOM 801 N N . ARG A 1 103 ? -16.313 12.985 -5.260 1.00 77.81 103 ARG A N 1
ATOM 802 C CA . ARG A 1 103 ? -16.496 13.755 -6.498 1.00 77.81 103 ARG A CA 1
ATOM 803 C C . ARG A 1 103 ? -17.967 13.901 -6.896 1.00 77.81 103 ARG A C 1
ATOM 805 O O . ARG A 1 103 ? -18.345 14.956 -7.396 1.00 77.81 103 ARG A O 1
ATOM 812 N N . ASP A 1 104 ? -18.754 12.841 -6.755 1.00 82.38 104 ASP A N 1
ATOM 813 C CA . ASP A 1 104 ? -20.127 12.772 -7.267 1.00 82.38 104 ASP A CA 1
ATOM 814 C C . ASP A 1 104 ? -21.124 12.142 -6.280 1.00 82.38 104 ASP A C 1
ATOM 816 O O . ASP A 1 104 ? -22.312 12.051 -6.580 1.00 82.38 104 ASP A O 1
ATOM 820 N N . GLY A 1 105 ? -20.664 11.745 -5.090 1.00 85.19 105 GLY A N 1
ATOM 821 C CA . GLY A 1 105 ? -21.483 11.098 -4.068 1.00 85.19 105 GLY A CA 1
ATOM 822 C C . GLY A 1 105 ? -21.824 9.643 -4.386 1.00 85.19 105 GLY A C 1
ATOM 823 O O . GLY A 1 105 ? -22.619 9.044 -3.665 1.00 85.19 105 GLY A O 1
ATOM 824 N N . THR A 1 106 ? -21.246 9.064 -5.442 1.00 89.00 106 THR A N 1
ATOM 825 C CA . THR A 1 106 ? -21.513 7.676 -5.820 1.00 89.00 106 THR A CA 1
ATOM 826 C C . THR A 1 106 ? -20.999 6.735 -4.743 1.00 89.00 106 THR A C 1
ATOM 828 O O . THR A 1 106 ? -19.826 6.779 -4.368 1.00 89.00 106 THR A O 1
ATOM 831 N N . GLU A 1 107 ? -21.859 5.835 -4.279 1.00 91.69 107 GLU A N 1
ATOM 832 C CA . GLU A 1 107 ? -21.441 4.742 -3.411 1.00 91.69 107 GLU A CA 1
ATOM 833 C C . GLU A 1 107 ? -20.888 3.585 -4.240 1.00 91.69 107 GLU A C 1
ATOM 835 O O . GLU A 1 107 ? -21.545 3.067 -5.147 1.00 91.69 107 GLU A O 1
ATOM 840 N N . VAL A 1 108 ? -19.676 3.154 -3.903 1.00 91.25 108 VAL A N 1
ATOM 841 C CA . VAL A 1 108 ? -19.082 1.922 -4.422 1.00 91.25 108 VAL A CA 1
ATOM 842 C C . VAL A 1 108 ? -19.062 0.848 -3.328 1.00 91.25 108 VAL A C 1
ATOM 844 O O . VAL A 1 108 ? -19.032 1.179 -2.137 1.00 91.25 108 VAL A O 1
ATOM 847 N N . PRO A 1 109 ? -19.057 -0.450 -3.698 1.00 92.25 109 PRO A N 1
ATOM 848 C CA . PRO A 1 109 ? -18.962 -1.543 -2.732 1.00 92.25 109 PRO A CA 1
ATOM 849 C C . PRO A 1 109 ? -17.734 -1.408 -1.820 1.00 92.25 109 PRO A C 1
ATOM 851 O O . PRO A 1 109 ? -16.798 -0.689 -2.178 1.00 92.25 109 PRO A O 1
ATOM 854 N N . PRO A 1 110 ? -17.670 -2.126 -0.685 1.00 93.94 110 PRO A N 1
ATOM 855 C CA . PRO A 1 110 ? -16.519 -2.067 0.208 1.00 93.94 110 PRO A CA 1
ATOM 856 C C . PRO A 1 110 ? -15.196 -2.317 -0.521 1.00 93.94 110 PRO A C 1
ATOM 858 O O . PRO A 1 110 ? -15.007 -3.355 -1.160 1.00 93.94 110 PRO A O 1
ATOM 861 N N . GLN A 1 111 ? -14.284 -1.351 -0.426 1.00 94.44 111 GLN A N 1
ATOM 862 C CA . GLN A 1 111 ? -12.973 -1.385 -1.075 1.00 94.44 111 GLN A CA 1
ATOM 863 C C . GLN A 1 111 ? -11.870 -1.699 -0.052 1.00 94.44 111 GLN A C 1
ATOM 865 O O . GLN A 1 111 ? -12.023 -1.335 1.122 1.00 94.44 111 GLN A O 1
ATOM 870 N N . PRO A 1 112 ? -10.747 -2.316 -0.472 1.00 95.50 112 PRO A N 1
ATOM 871 C CA . PRO A 1 112 ? -9.578 -2.472 0.385 1.00 95.50 112 PRO A CA 1
ATOM 872 C C . PRO A 1 112 ? -9.090 -1.130 0.926 1.00 95.50 112 PRO A C 1
ATOM 874 O O . PRO A 1 112 ? -9.252 -0.088 0.285 1.00 95.50 112 PRO A O 1
ATOM 877 N N . ILE A 1 113 ? -8.457 -1.165 2.090 1.00 96.12 113 ILE A N 1
ATOM 878 C CA . ILE A 1 113 ? -7.813 -0.001 2.694 1.00 96.12 113 ILE A CA 1
ATOM 879 C C . ILE A 1 113 ? -6.314 -0.237 2.644 1.00 96.12 113 ILE A C 1
ATOM 881 O O . ILE A 1 113 ? -5.842 -1.320 2.975 1.00 96.12 113 ILE A O 1
ATOM 885 N N . ILE A 1 114 ? -5.552 0.766 2.232 1.00 96.06 114 ILE A N 1
ATOM 886 C CA . ILE A 1 114 ? -4.114 0.765 2.445 1.00 96.06 114 ILE A CA 1
ATOM 887 C C . ILE A 1 114 ? -3.775 1.583 3.681 1.00 96.06 114 ILE A C 1
ATOM 889 O O . ILE A 1 114 ? -4.226 2.716 3.840 1.00 96.06 114 ILE A O 1
ATOM 893 N N . TYR A 1 115 ? -2.961 0.979 4.534 1.00 96.94 115 TYR A N 1
ATOM 894 C CA . TYR A 1 115 ? -2.342 1.595 5.691 1.00 96.94 115 TYR A CA 1
ATOM 895 C C . TYR A 1 115 ? -0.909 1.948 5.333 1.00 96.94 115 TYR A C 1
ATOM 897 O O . TYR A 1 115 ? -0.168 1.085 4.865 1.00 96.94 115 TYR A O 1
ATOM 905 N N . THR A 1 116 ? -0.505 3.187 5.585 1.00 95.44 116 THR A N 1
ATOM 906 C CA . THR A 1 116 ? 0.844 3.679 5.306 1.00 95.44 116 THR A CA 1
ATOM 907 C C . THR A 1 116 ? 1.384 4.394 6.534 1.00 95.44 116 THR A C 1
ATOM 909 O O . THR A 1 116 ? 0.846 5.418 6.943 1.00 95.44 116 THR A O 1
ATOM 912 N N . LEU A 1 117 ? 2.445 3.854 7.131 1.00 95.69 117 LEU A N 1
ATOM 913 C CA . LEU A 1 117 ? 3.108 4.437 8.295 1.00 95.69 117 LEU A CA 1
ATOM 914 C C . LEU A 1 117 ? 4.244 5.357 7.842 1.00 95.69 117 LEU A C 1
ATOM 916 O O . LEU A 1 117 ? 5.088 4.955 7.033 1.00 95.69 117 LEU A O 1
ATOM 920 N N . THR A 1 118 ? 4.277 6.569 8.384 1.00 94.44 118 THR A N 1
ATOM 921 C CA . THR A 1 118 ? 5.331 7.556 8.146 1.00 94.44 118 THR A CA 1
ATOM 922 C C . THR A 1 118 ? 6.458 7.446 9.176 1.00 94.44 118 THR A C 1
ATOM 924 O O . THR A 1 118 ? 6.303 6.890 10.266 1.00 94.44 118 THR A O 1
ATOM 927 N N . SER A 1 119 ? 7.608 8.035 8.858 1.00 92.50 119 SER A N 1
ATOM 928 C CA . SER A 1 119 ? 8.779 8.104 9.736 1.00 92.50 119 SER A CA 1
ATOM 929 C C . SER A 1 119 ? 8.574 8.940 11.004 1.00 92.50 119 SER A C 1
ATOM 931 O O . SER A 1 119 ? 9.384 8.835 11.921 1.00 92.50 119 SER A O 1
ATOM 933 N N . ASP A 1 120 ? 7.531 9.775 11.070 1.00 93.38 120 ASP A N 1
ATOM 934 C CA . ASP A 1 120 ? 7.160 10.538 12.271 1.00 93.38 120 ASP A CA 1
ATOM 935 C C . ASP A 1 120 ? 6.037 9.879 13.093 1.00 93.38 120 ASP A C 1
ATOM 937 O O . ASP A 1 120 ? 5.582 10.452 14.082 1.00 93.38 120 ASP A O 1
ATOM 941 N N . GLY A 1 121 ? 5.629 8.658 12.727 1.00 94.31 121 GLY A N 1
ATOM 942 C CA . GLY A 1 121 ? 4.657 7.865 13.478 1.00 94.31 121 GLY A CA 1
ATOM 943 C C . GLY A 1 121 ? 3.194 8.144 13.131 1.00 94.31 121 GLY A C 1
ATOM 944 O O . GLY A 1 121 ? 2.306 7.691 13.852 1.00 94.31 121 GLY A O 1
ATOM 945 N N . VAL A 1 122 ? 2.920 8.856 12.037 1.00 96.06 122 VAL A N 1
ATOM 946 C CA . VAL A 1 122 ? 1.563 9.070 11.524 1.00 96.06 122 VAL A CA 1
ATOM 947 C C . VAL A 1 122 ? 1.144 7.889 10.646 1.00 96.06 122 VAL A C 1
ATOM 949 O O . VAL A 1 122 ? 1.865 7.460 9.747 1.00 96.06 122 VAL A O 1
ATOM 952 N N . LEU A 1 123 ? -0.052 7.356 10.898 1.00 97.00 123 LEU A N 1
ATOM 953 C CA . LEU A 1 123 ? -0.656 6.302 10.087 1.00 97.00 123 LEU A CA 1
ATOM 954 C C . LEU A 1 123 ? -1.682 6.916 9.132 1.00 97.00 123 LEU A C 1
ATOM 956 O O . LEU A 1 123 ? -2.697 7.457 9.567 1.00 97.00 123 LEU A O 1
ATOM 960 N N . LEU A 1 124 ? -1.412 6.823 7.835 1.00 95.88 124 LEU A N 1
ATOM 961 C CA . LEU A 1 124 ? -2.290 7.291 6.769 1.00 95.88 124 LEU A CA 1
ATOM 962 C C . LEU A 1 124 ? -3.132 6.129 6.246 1.00 95.88 124 LEU A C 1
ATOM 964 O O . LEU A 1 124 ? -2.622 5.019 6.081 1.00 95.88 124 LEU A O 1
ATOM 968 N N . LEU A 1 125 ? -4.415 6.382 5.996 1.00 95.50 125 LEU A N 1
ATOM 969 C CA . LEU A 1 125 ? -5.361 5.387 5.505 1.00 95.50 125 LEU A CA 1
ATOM 970 C C . LEU A 1 125 ? -5.998 5.892 4.215 1.00 95.50 125 LEU A C 1
ATOM 972 O O . LEU A 1 125 ? -6.524 7.002 4.183 1.00 95.50 125 LEU A O 1
ATOM 976 N N . TYR A 1 126 ? -5.999 5.056 3.181 1.00 93.56 126 TYR A N 1
ATOM 977 C CA . TYR A 1 126 ? -6.650 5.367 1.909 1.00 93.56 126 TYR A CA 1
ATOM 978 C C . TYR A 1 126 ? -7.490 4.188 1.438 1.00 93.56 126 TYR A C 1
ATOM 980 O O . TYR A 1 126 ? -7.048 3.041 1.492 1.00 93.56 126 TYR A O 1
ATOM 988 N N . HIS A 1 127 ? -8.686 4.461 0.921 1.00 93.50 127 HIS A N 1
ATOM 989 C CA . HIS A 1 127 ? -9.431 3.453 0.175 1.00 93.50 127 HIS A CA 1
ATOM 990 C C . HIS A 1 127 ? -8.786 3.237 -1.194 1.00 93.50 127 HIS A C 1
ATOM 992 O O . HIS A 1 127 ? -8.535 4.182 -1.942 1.00 93.50 127 HIS A O 1
ATOM 998 N N . VAL A 1 128 ? -8.539 1.977 -1.535 1.00 92.88 128 VAL A N 1
ATOM 999 C CA . VAL A 1 128 ? -8.034 1.574 -2.845 1.00 92.88 128 VAL A CA 1
ATOM 1000 C C . VAL A 1 128 ? -9.239 1.293 -3.728 1.00 92.88 128 VAL A C 1
ATOM 1002 O O . VAL A 1 128 ? -9.762 0.184 -3.738 1.00 92.88 128 VAL A O 1
ATOM 1005 N N . THR A 1 129 ? -9.700 2.306 -4.452 1.00 89.94 129 THR A N 1
ATOM 1006 C CA . THR A 1 129 ? -10.929 2.208 -5.248 1.00 89.94 129 THR A CA 1
ATOM 1007 C C . THR A 1 129 ? -10.627 1.904 -6.709 1.00 89.94 129 THR A C 1
ATOM 1009 O O . THR A 1 129 ? -9.786 2.555 -7.331 1.00 89.94 129 THR A O 1
ATOM 1012 N N . SER A 1 130 ? -11.360 0.957 -7.300 1.00 86.19 130 SER A N 1
ATOM 1013 C CA . SER A 1 130 ? -11.399 0.794 -8.753 1.00 86.19 130 SER A CA 1
ATOM 1014 C C . SER A 1 130 ? -12.810 0.946 -9.297 1.00 86.19 130 SER A C 1
ATOM 1016 O O . SER A 1 130 ? -13.729 0.263 -8.864 1.00 86.19 130 SER A O 1
ATOM 1018 N N . LEU A 1 131 ? -12.958 1.805 -10.307 1.00 84.00 131 LEU A N 1
ATOM 1019 C CA . LEU A 1 131 ? -14.208 1.973 -11.054 1.00 84.00 131 LEU A CA 1
ATOM 1020 C C . LEU A 1 131 ? -14.314 1.018 -12.252 1.00 84.00 131 LEU A C 1
ATOM 1022 O O . LEU A 1 131 ? -15.244 1.119 -13.044 1.00 84.00 131 LEU A O 1
ATOM 1026 N N . ASN A 1 132 ? -13.345 0.114 -12.428 1.00 85.81 132 ASN A N 1
ATOM 1027 C CA . ASN A 1 132 ? -13.389 -0.866 -13.503 1.00 85.81 132 ASN A CA 1
ATOM 1028 C C . ASN A 1 132 ? -14.296 -2.042 -13.089 1.00 85.81 132 ASN A C 1
ATOM 1030 O O . ASN A 1 132 ? -13.890 -2.821 -12.224 1.00 85.81 132 ASN A O 1
ATOM 1034 N N . PRO A 1 133 ? -15.467 -2.231 -13.730 1.00 82.31 133 PRO A N 1
ATOM 1035 C CA . PRO A 1 133 ? -16.423 -3.267 -13.341 1.00 82.31 133 PRO A CA 1
ATOM 1036 C C . PRO A 1 133 ? -15.919 -4.693 -13.605 1.00 82.31 133 PRO A C 1
ATOM 1038 O O . PRO A 1 133 ? -16.487 -5.646 -13.086 1.00 82.31 133 PRO A O 1
ATOM 1041 N N . ALA A 1 134 ? -14.856 -4.861 -14.401 1.00 87.50 134 ALA A N 1
ATOM 1042 C CA . ALA A 1 134 ? -14.250 -6.164 -14.655 1.00 87.50 134 ALA A CA 1
ATOM 1043 C C . ALA A 1 134 ? -13.353 -6.650 -13.503 1.00 87.50 134 ALA A C 1
ATOM 1045 O O . ALA A 1 134 ? -12.883 -7.788 -13.540 1.00 87.50 134 ALA A O 1
ATOM 1046 N N . ARG A 1 135 ? -13.059 -5.802 -12.507 1.00 87.81 135 ARG A N 1
ATOM 1047 C CA . ARG A 1 135 ? -12.199 -6.187 -11.386 1.00 87.81 135 ARG A CA 1
ATOM 1048 C C . ARG A 1 135 ? -12.988 -6.924 -10.307 1.00 87.81 135 ARG A C 1
ATOM 1050 O O . ARG A 1 135 ? -14.077 -6.480 -9.946 1.00 87.81 135 ARG A O 1
ATOM 1057 N N . PRO A 1 136 ? -12.435 -8.017 -9.755 1.00 91.06 136 PRO A N 1
ATOM 1058 C CA . PRO A 1 136 ? -13.101 -8.749 -8.692 1.00 91.06 136 PRO A CA 1
ATOM 1059 C C . PRO A 1 136 ? -13.163 -7.912 -7.412 1.00 91.06 136 PRO A C 1
ATOM 1061 O O . PRO A 1 136 ? -12.269 -7.106 -7.132 1.00 91.06 136 PRO A O 1
ATOM 1064 N N . ALA A 1 137 ? -14.200 -8.146 -6.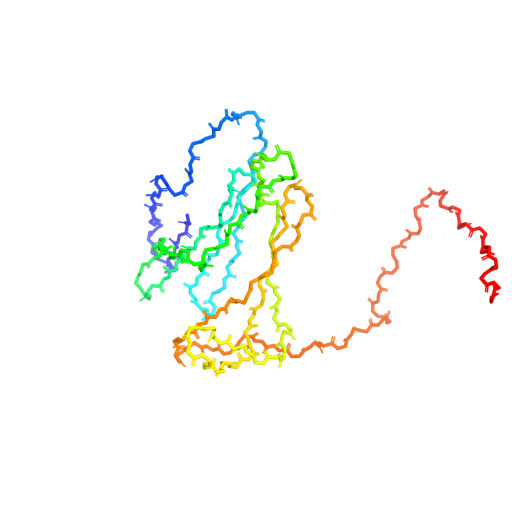609 1.00 91.25 137 ALA A N 1
ATOM 1065 C CA . ALA A 1 137 ? -14.226 -7.683 -5.230 1.00 91.25 137 ALA A CA 1
ATOM 1066 C C . ALA A 1 137 ? -13.128 -8.398 -4.431 1.00 91.25 137 ALA A C 1
ATOM 1068 O O . ALA A 1 137 ? -12.924 -9.601 -4.587 1.00 91.25 137 ALA A O 1
ATOM 1069 N N . LEU A 1 138 ? -12.420 -7.646 -3.591 1.00 93.25 138 LEU A N 1
ATOM 1070 C CA . LEU A 1 138 ? -11.282 -8.158 -2.820 1.00 93.25 138 LEU A CA 1
ATOM 1071 C C . LEU A 1 138 ? -11.556 -8.227 -1.322 1.00 93.25 138 LEU A C 1
ATOM 1073 O O . LEU A 1 138 ? -10.811 -8.871 -0.589 1.00 93.25 138 LEU A O 1
ATOM 1077 N N . THR A 1 139 ? -12.585 -7.523 -0.859 1.00 95.19 139 THR A N 1
ATOM 1078 C CA . THR A 1 139 ? -12.906 -7.442 0.557 1.00 95.19 139 THR A CA 1
ATOM 1079 C C . THR A 1 139 ? -13.632 -8.699 1.023 1.00 95.19 139 TH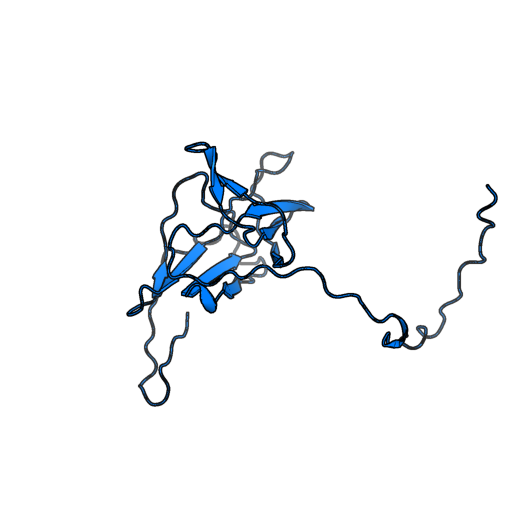R A C 1
ATOM 1081 O O . THR A 1 139 ? -14.482 -9.250 0.321 1.00 95.19 139 THR A O 1
ATOM 1084 N N . LYS A 1 140 ? -13.293 -9.164 2.225 1.00 93.50 140 LYS A N 1
ATOM 1085 C CA . LYS A 1 140 ? -13.947 -10.282 2.904 1.00 93.50 140 LYS A CA 1
ATOM 1086 C C . LYS A 1 140 ? -14.114 -9.971 4.392 1.00 93.50 140 LYS A C 1
ATOM 1088 O O . LYS A 1 140 ? -13.226 -9.354 4.971 1.00 93.50 140 LYS A O 1
ATOM 1093 N N . PRO A 1 141 ? -15.206 -10.403 5.040 1.00 92.12 141 PRO A N 1
ATOM 1094 C CA . PRO A 1 141 ? -15.351 -10.249 6.482 1.00 92.12 141 PRO A CA 1
ATOM 1095 C C . PRO A 1 141 ? -14.186 -10.882 7.248 1.00 92.12 141 PRO A C 1
ATOM 1097 O O . PRO A 1 141 ? -13.592 -11.865 6.798 1.00 92.12 141 PRO A O 1
ATOM 1100 N N . ILE A 1 142 ? -13.881 -10.329 8.422 1.00 93.62 142 ILE A N 1
ATOM 1101 C CA . ILE A 1 142 ? -12.869 -10.896 9.312 1.00 93.62 142 ILE A CA 1
ATOM 1102 C C . ILE A 1 142 ? -13.269 -12.314 9.739 1.00 93.62 142 ILE A C 1
ATOM 1104 O O . ILE A 1 142 ? -14.401 -12.563 10.157 1.00 93.62 142 ILE A O 1
ATOM 1108 N N . GLU A 1 143 ? -12.332 -13.248 9.619 1.00 90.75 143 GLU A N 1
ATOM 1109 C CA . GLU A 1 143 ? -12.511 -14.622 10.081 1.00 90.75 143 GLU A CA 1
ATOM 1110 C C . GLU A 1 143 ? -12.181 -14.703 11.584 1.00 90.75 143 GLU A C 1
ATOM 1112 O O . GLU A 1 143 ? -11.202 -14.089 12.024 1.00 90.75 143 GLU A O 1
ATOM 1117 N N . PRO A 1 144 ? -12.968 -15.432 12.398 1.00 89.06 144 PRO A N 1
ATOM 1118 C CA . PRO A 1 144 ? -12.662 -15.612 13.813 1.00 89.06 144 PRO A CA 1
ATOM 1119 C C . PRO A 1 144 ? -11.289 -16.260 14.028 1.00 89.06 144 PRO A C 1
ATOM 1121 O O . PRO A 1 144 ? -10.935 -17.231 13.361 1.00 89.06 144 PRO A O 1
ATOM 1124 N N . CYS A 1 145 ? -10.530 -15.751 14.998 1.00 84.50 145 CYS A N 1
ATOM 1125 C CA . CYS A 1 145 ? -9.249 -16.328 15.395 1.00 84.50 145 CYS A CA 1
ATOM 1126 C C . CYS A 1 145 ? -9.462 -17.424 16.451 1.00 84.50 145 CYS A C 1
ATOM 1128 O O . CYS A 1 145 ? -10.042 -17.155 17.506 1.00 84.50 145 CYS A O 1
ATOM 1130 N N . ASP A 1 146 ? -8.984 -18.645 16.192 1.00 87.44 146 ASP A N 1
ATOM 1131 C CA . ASP A 1 146 ? -8.979 -19.721 17.189 1.00 87.44 146 ASP A CA 1
ATOM 1132 C C . ASP A 1 146 ? -7.836 -19.515 18.190 1.00 87.44 146 ASP A C 1
ATOM 1134 O O . ASP A 1 146 ? -6.664 -19.774 17.908 1.00 87.44 146 ASP A O 1
ATOM 1138 N N . LEU A 1 147 ? -8.191 -19.065 19.393 1.00 80.31 147 LEU A N 1
ATOM 1139 C CA . LEU A 1 147 ? -7.235 -18.832 20.475 1.00 80.31 147 LEU A CA 1
ATOM 1140 C C . LEU A 1 147 ? -6.557 -20.124 20.956 1.00 80.31 147 LEU A C 1
ATOM 1142 O O . LEU A 1 147 ? -5.453 -20.059 21.495 1.00 80.31 147 LEU A O 1
ATOM 1146 N N . ASN A 1 148 ? -7.159 -21.296 20.728 1.00 81.50 148 ASN A N 1
ATOM 1147 C CA . ASN A 1 148 ? -6.565 -22.578 21.115 1.00 81.50 148 ASN A CA 1
ATOM 1148 C C . ASN A 1 148 ? -5.410 -22.995 20.193 1.00 81.50 148 ASN A C 1
ATOM 1150 O O . ASN A 1 148 ? -4.588 -23.826 20.573 1.00 81.50 148 ASN A O 1
ATOM 1154 N N . ALA A 1 149 ? -5.311 -22.395 19.005 1.00 77.81 149 ALA A N 1
ATOM 1155 C CA . ALA A 1 149 ? -4.215 -22.605 18.065 1.00 77.81 149 ALA A CA 1
ATOM 1156 C C . ALA A 1 149 ? -3.004 -21.689 18.338 1.00 77.81 149 ALA A C 1
ATOM 1158 O O . ALA A 1 149 ? -2.032 -21.693 17.575 1.00 77.81 149 ALA A O 1
ATOM 1159 N N . THR A 1 150 ? -3.040 -20.884 19.407 1.00 74.31 150 THR A N 1
ATOM 1160 C CA . THR A 1 150 ? -1.937 -19.982 19.746 1.00 74.31 150 THR A CA 1
ATOM 1161 C C . THR A 1 150 ? -0.716 -20.766 20.217 1.00 74.31 150 THR A C 1
ATOM 1163 O O . THR A 1 150 ? -0.767 -21.596 21.124 1.00 74.31 150 THR A O 1
ATOM 1166 N N . LYS A 1 151 ? 0.430 -20.489 19.591 1.00 75.56 151 LYS A N 1
ATOM 1167 C CA . LYS A 1 151 ? 1.719 -20.966 20.085 1.00 75.56 151 LYS A CA 1
ATOM 1168 C C . LYS A 1 151 ? 2.174 -20.018 21.183 1.00 75.56 151 LYS A C 1
ATOM 1170 O O . LYS A 1 151 ? 2.707 -18.949 20.891 1.00 75.56 151 LYS A O 1
ATOM 1175 N N . ASN A 1 152 ? 1.976 -20.409 22.435 1.00 74.81 152 ASN A N 1
ATOM 1176 C CA . ASN A 1 152 ? 2.691 -19.775 23.532 1.00 74.81 152 ASN A CA 1
ATOM 1177 C C . ASN A 1 152 ? 4.161 -20.166 23.378 1.00 74.81 152 ASN A C 1
ATOM 1179 O O . ASN A 1 152 ? 4.511 -21.333 23.541 1.00 74.81 152 ASN A O 1
ATOM 1183 N N . GLY A 1 153 ? 4.999 -19.215 22.965 1.00 72.31 153 GLY A N 1
ATOM 1184 C CA . GLY A 1 153 ? 6.442 -19.411 23.027 1.00 72.31 153 GLY A CA 1
ATOM 1185 C C . GLY A 1 153 ? 6.859 -19.669 24.472 1.00 72.31 153 GLY A C 1
ATOM 1186 O O . GLY A 1 153 ? 6.187 -19.213 25.403 1.00 72.31 153 GLY A O 1
ATOM 1187 N N . ASP A 1 154 ? 7.963 -20.387 24.661 1.00 78.38 154 ASP A N 1
ATOM 1188 C CA . ASP A 1 154 ? 8.544 -20.523 25.991 1.00 78.38 154 ASP A CA 1
ATOM 1189 C C . ASP A 1 154 ? 8.818 -19.132 26.568 1.00 78.38 154 ASP A C 1
ATOM 1191 O O . ASP A 1 154 ? 9.254 -18.215 25.860 1.00 78.38 154 ASP A O 1
ATOM 1195 N N . GLN A 1 155 ? 8.548 -18.961 27.863 1.00 77.25 155 GLN A N 1
ATOM 1196 C CA . GLN A 1 155 ? 8.929 -17.728 28.538 1.00 77.25 155 GLN A CA 1
ATOM 1197 C C . GLN A 1 155 ? 10.446 -17.534 28.384 1.00 77.25 155 GLN A C 1
ATOM 1199 O O . GLN A 1 155 ? 11.201 -18.489 28.599 1.00 77.25 155 GLN A O 1
ATOM 1204 N N . PRO A 1 156 ? 10.920 -16.324 28.031 1.00 79.44 156 PRO A N 1
ATOM 1205 C CA . PRO A 1 156 ? 12.348 -16.052 27.981 1.00 79.44 156 PRO A CA 1
ATOM 1206 C C . PRO A 1 156 ? 13.003 -16.423 29.314 1.00 79.44 156 PRO A C 1
ATOM 1208 O O . PRO A 1 156 ? 12.447 -16.148 30.381 1.00 79.44 156 PRO A O 1
ATOM 1211 N N . MET A 1 157 ? 14.190 -17.031 29.266 1.00 81.00 157 MET A N 1
ATOM 1212 C CA . MET A 1 157 ? 14.938 -17.385 30.472 1.00 81.00 157 MET A CA 1
ATOM 1213 C C . MET A 1 157 ? 15.112 -16.143 31.363 1.00 81.00 157 MET A C 1
ATOM 1215 O O . MET A 1 157 ? 15.635 -15.124 30.918 1.00 81.00 157 MET A O 1
ATOM 1219 N N . GLY A 1 158 ? 14.653 -16.224 32.615 1.00 79.00 158 GLY A N 1
ATOM 1220 C CA . GLY A 1 158 ? 14.715 -15.112 33.570 1.00 79.00 158 GLY A CA 1
ATOM 1221 C C . GLY A 1 158 ? 13.506 -14.169 33.569 1.00 79.00 158 GLY A C 1
ATOM 1222 O O . GLY A 1 158 ? 13.498 -13.219 34.351 1.00 79.00 158 GLY A O 1
ATOM 1223 N N . TYR A 1 159 ? 12.469 -14.421 32.761 1.00 81.44 159 TYR A N 1
ATOM 1224 C CA . TYR A 1 159 ? 11.202 -13.703 32.895 1.00 81.44 159 TYR A CA 1
ATOM 1225 C C . TYR A 1 159 ? 10.585 -13.971 34.276 1.00 81.44 159 TYR A C 1
ATOM 1227 O O . TYR A 1 159 ? 10.311 -15.111 34.645 1.00 81.44 159 TYR A O 1
ATOM 1235 N N . GLN A 1 160 ? 10.372 -12.905 35.045 1.00 79.38 160 GLN A N 1
ATOM 1236 C CA . GLN A 1 160 ? 9.586 -12.923 36.274 1.00 79.38 160 GLN A CA 1
ATOM 1237 C C . GLN A 1 160 ? 8.293 -12.159 35.981 1.00 79.38 160 GLN A C 1
ATOM 1239 O O . GLN A 1 160 ? 8.370 -10.964 35.666 1.00 79.38 160 GLN A O 1
ATOM 1244 N N . PRO A 1 161 ? 7.112 -12.800 36.032 1.00 74.94 161 PRO A N 1
ATOM 1245 C CA . PRO A 1 161 ? 5.862 -12.080 35.856 1.00 74.94 161 PRO A CA 1
ATOM 1246 C C . PRO A 1 161 ? 5.782 -10.971 36.904 1.00 74.94 161 PRO A C 1
ATOM 1248 O O . PRO A 1 161 ? 6.065 -11.188 38.084 1.00 74.94 161 PRO A O 1
ATOM 1251 N N . ARG A 1 162 ? 5.407 -9.762 36.474 1.00 72.81 162 ARG A N 1
ATOM 1252 C CA . ARG A 1 162 ? 5.115 -8.682 37.419 1.00 72.81 162 ARG A CA 1
ATOM 1253 C C . ARG A 1 162 ? 4.022 -9.206 38.363 1.00 72.81 162 ARG A C 1
ATOM 1255 O O . ARG A 1 162 ? 3.025 -9.718 37.848 1.00 72.81 162 ARG A O 1
ATOM 1262 N N . PRO A 1 163 ? 4.177 -9.098 39.699 1.00 65.06 163 PRO A N 1
ATOM 1263 C CA . PRO A 1 163 ? 3.094 -9.419 40.615 1.00 65.06 163 PRO A CA 1
ATOM 1264 C C . PRO A 1 163 ? 1.856 -8.682 40.130 1.00 65.06 163 PRO A C 1
ATOM 1266 O O . PRO A 1 163 ? 1.945 -7.486 39.835 1.00 65.06 163 PRO A O 1
ATOM 1269 N N . ALA A 1 164 ? 0.746 -9.401 39.970 1.00 59.72 164 ALA A N 1
ATOM 1270 C CA . ALA A 1 164 ? -0.522 -8.798 39.611 1.00 59.72 164 ALA A CA 1
ATOM 1271 C C . ALA A 1 164 ? -0.861 -7.782 40.705 1.00 59.72 164 ALA A C 1
ATOM 1273 O O . ALA A 1 164 ? -1.390 -8.137 41.756 1.00 59.72 164 ALA A O 1
ATOM 1274 N N . ALA A 1 165 ? -0.485 -6.519 40.497 1.00 53.81 165 ALA A N 1
ATOM 1275 C CA . ALA A 1 165 ? -1.050 -5.426 41.253 1.00 53.81 165 ALA A CA 1
ATOM 1276 C C . ALA A 1 165 ? -2.547 -5.547 41.006 1.00 53.81 165 ALA A C 1
ATOM 1278 O O . ALA A 1 165 ? -2.981 -5.519 39.852 1.00 53.81 165 ALA A O 1
ATOM 1279 N N . ALA A 1 166 ? -3.283 -5.823 42.080 1.00 49.56 166 ALA A N 1
ATOM 1280 C CA . ALA A 1 166 ? -4.718 -5.972 42.061 1.00 49.56 166 ALA A CA 1
ATOM 1281 C C . ALA A 1 166 ? -5.308 -4.841 41.214 1.00 49.56 166 ALA A C 1
ATOM 1283 O O . ALA A 1 166 ? -5.242 -3.673 41.592 1.00 49.56 166 ALA A O 1
ATOM 1284 N N . LEU A 1 167 ? -5.868 -5.192 40.057 1.00 53.97 167 LEU A N 1
ATOM 1285 C CA . LEU A 1 167 ? -6.893 -4.380 39.419 1.00 53.97 167 LEU A CA 1
ATOM 1286 C C . LEU A 1 167 ? -8.122 -4.491 40.327 1.00 53.97 167 LEU A C 1
ATOM 1288 O O . LEU A 1 167 ? -9.051 -5.248 40.063 1.00 53.97 167 LEU A O 1
ATOM 1292 N N . SER A 1 168 ? -8.060 -3.821 41.475 1.00 47.94 168 SER A N 1
ATOM 1293 C CA . SER A 1 168 ? -9.224 -3.506 42.281 1.00 47.94 168 SER A CA 1
ATOM 1294 C C . SER A 1 168 ? -9.868 -2.270 41.664 1.00 47.94 168 SER A C 1
ATOM 1296 O O . SER A 1 168 ? -9.210 -1.234 41.580 1.00 47.94 168 SER A O 1
ATOM 1298 N N . ALA A 1 169 ? -11.097 -2.499 41.193 1.00 42.88 169 ALA A N 1
ATOM 1299 C CA . ALA A 1 169 ? -12.211 -1.591 40.907 1.00 42.88 169 ALA A CA 1
ATOM 1300 C C . ALA A 1 169 ? -11.989 -0.082 41.093 1.00 42.88 169 ALA A C 1
ATOM 1302 O O . ALA A 1 169 ? -11.587 0.332 42.203 1.00 42.88 169 ALA A O 1
#

Solvent-accessible surface area (backbone atoms only — not comparable to full-atom values): 10968 Å² total; per-residue (Å²): 115,89,57,65,58,90,96,48,80,77,54,86,67,83,72,85,72,80,62,78,82,76,94,58,89,83,60,83,81,49,77,49,76,51,75,42,67,86,73,37,33,32,40,37,40,23,50,85,28,46,48,52,45,41,33,35,45,82,89,82,54,78,40,77,53,90,62,57,88,86,74,47,60,64,55,63,62,42,98,85,72,39,87,29,20,37,70,45,72,48,80,39,37,50,43,80,59,64,42,67,40,84,92,78,64,50,74,42,74,34,40,31,34,38,42,36,32,33,70,83,72,51,77,46,77,43,75,57,78,76,90,56,85,90,49,74,86,73,39,45,76,80,76,87,80,66,73,86,75,61,81,79,71,80,77,59,90,86,73,71,81,75,76,80,72,76,87,70,131

Sequence (169 aa):
LLTGKKNQPITWDSWSGVLPPLSDPSAPRSVNFLPLFDWQFVLATSTCLTNAVTFGNNGIVWKPWELPEPFVINTPLSASRKDTFIVGSSFDFTSIKPVVVERDGTEVPPQPIIYTLTSDGVLLLYHVTSLNPARPALTKPIEPCDLNATKNGDQPMGYQPRPAAALSA

pLDDT: mean 84.32, std 11.56, range [42.88, 97.0]